Protein AF-A0A8T3LVR5-F1 (afdb_monomer)

Solvent-accessible surface area (backbone atoms only — not comparable to full-atom values): 6423 Å² total; per-residue (Å²): 126,67,68,66,56,54,55,50,51,55,50,54,50,52,53,52,49,53,55,49,52,54,50,49,55,50,52,51,52,52,50,52,52,53,50,51,52,50,52,47,64,71,28,69,69,41,50,52,53,51,46,33,70,76,63,69,46,54,58,98,91,52,88,69,86,81,84,60,94,84,71,73,69,78,74,58,76,80,71,72,69,70,68,78,79,68,60,69,67,56,54,54,46,44,67,73,55,54,79,70,75,73,134

Secondary structure (DSSP, 8-state):
-HHHHHHHHHHHHHHHHHHHHHHHHHHHHHHHHHHHHHHHHTSHHHHHHHHHHHH----TT-------TT--PPPPGGGS--PPPP-HHHHHHHHHHGGG---

Mean predicted aligned error: 17.77 Å

pLDDT: mean 79.52, std 14.21, range [47.28, 98.38]

Sequence (103 aa):
VQFGRQVYANWEIGQSAAAIEAQIARVESENAQLRQELSYLQSDAYISAEARRLANLGAPGEQVLIIPPGAEEPLPEELVIVEPPKPFLEQWVDLFFESSSTP

Foldseek 3Di:
DPPVVVVVVVVVVVVVVVVVVVVVVVVVVVVVVVVVVVVVCPDPVVVVVVCCVPPVDDDVVDDRDDDDPPNPDPDPPVVVPPDPPDPPVVVVCCVPPVVPPDD

Radius of gyration: 35.83 Å; Cα contacts (8 Å, |Δi|>4): 18; chains: 1; bounding box: 86×47×83 Å

Structure (mmCIF, N/CA/C/O backbone):
data_AF-A0A8T3LVR5-F1
#
_entry.id   AF-A0A8T3LVR5-F1
#
loop_
_atom_site.group_PDB
_atom_site.id
_atom_site.type_symbol
_atom_site.label_atom_id
_atom_site.label_alt_id
_atom_site.label_comp_id
_atom_site.label_asym_id
_atom_site.label_entity_id
_atom_site.label_seq_id
_atom_site.pdbx_PDB_ins_code
_atom_site.Cartn_x
_atom_site.Cartn_y
_atom_site.Cartn_z
_atom_site.occupancy
_atom_site.B_iso_or_equiv
_atom_site.auth_seq_id
_atom_site.auth_comp_id
_atom_site.auth_asym_id
_atom_site.auth_atom_id
_atom_site.pdbx_PDB_model_num
ATOM 1 N N . VAL A 1 1 ? 36.455 -4.948 -40.392 1.00 61.44 1 VAL A N 1
ATOM 2 C CA . VAL A 1 1 ? 36.215 -5.361 -38.981 1.00 61.44 1 VAL A CA 1
ATOM 3 C C . VAL A 1 1 ? 35.547 -4.290 -38.099 1.00 61.44 1 VAL A C 1
ATOM 5 O O . VAL A 1 1 ? 35.147 -4.619 -36.993 1.00 61.44 1 VAL A O 1
ATOM 8 N N . GLN A 1 2 ? 35.387 -3.027 -38.534 1.00 64.12 2 GLN A N 1
ATOM 9 C CA . GLN A 1 2 ? 34.831 -1.969 -37.664 1.00 64.12 2 GLN A CA 1
AT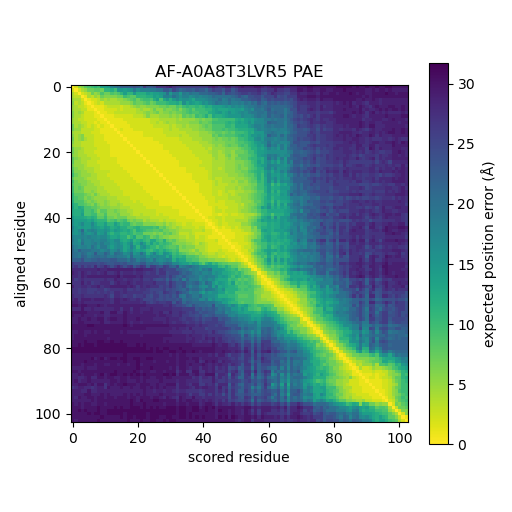OM 10 C C . GLN A 1 2 ? 33.298 -1.992 -37.496 1.00 64.12 2 GLN A C 1
ATOM 12 O O . GLN A 1 2 ? 32.814 -1.698 -36.410 1.00 64.12 2 GLN A O 1
ATOM 17 N N . PHE A 1 3 ? 32.541 -2.416 -38.514 1.00 69.00 3 PHE A N 1
ATOM 18 C CA . PHE A 1 3 ? 31.070 -2.420 -38.470 1.00 69.00 3 PHE A CA 1
ATOM 19 C C . PHE A 1 3 ? 30.469 -3.347 -37.398 1.00 69.00 3 PHE A C 1
ATOM 21 O O . PHE A 1 3 ? 29.528 -2.956 -36.717 1.00 69.00 3 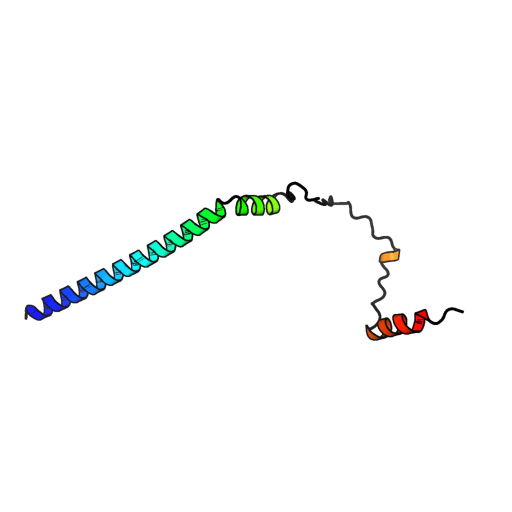PHE A O 1
ATOM 28 N N . GLY A 1 4 ? 31.041 -4.539 -37.181 1.00 75.00 4 GLY A N 1
ATOM 29 C CA . GLY A 1 4 ? 30.527 -5.482 -36.176 1.00 75.00 4 GLY A CA 1
ATOM 30 C C . GLY A 1 4 ? 30.631 -4.970 -34.734 1.00 75.00 4 GLY A C 1
ATOM 31 O O . GLY A 1 4 ? 29.743 -5.225 -33.927 1.00 75.00 4 GLY A O 1
ATOM 32 N N . ARG A 1 5 ? 31.670 -4.181 -34.419 1.00 79.25 5 ARG A N 1
ATOM 33 C CA . ARG A 1 5 ? 31.842 -3.579 -33.084 1.00 79.25 5 ARG A CA 1
ATOM 34 C C . ARG A 1 5 ? 30.833 -2.467 -32.812 1.00 79.25 5 ARG A C 1
ATOM 36 O O . ARG A 1 5 ? 30.352 -2.358 -31.694 1.00 79.25 5 ARG A O 1
ATOM 43 N N . GLN A 1 6 ? 30.490 -1.681 -33.833 1.00 81.69 6 GLN A N 1
ATOM 44 C CA . GLN A 1 6 ? 29.506 -0.605 -33.703 1.00 81.69 6 GLN A CA 1
ATOM 45 C C . GLN A 1 6 ? 28.094 -1.150 -33.449 1.00 81.69 6 GLN A C 1
ATOM 47 O O . GLN A 1 6 ? 27.364 -0.617 -32.620 1.00 81.69 6 GLN A O 1
ATOM 52 N N . VAL A 1 7 ? 27.720 -2.233 -34.139 1.00 83.94 7 VAL A N 1
ATOM 53 C CA . VAL A 1 7 ? 26.420 -2.894 -33.939 1.00 83.94 7 VAL A CA 1
ATOM 54 C C . VAL A 1 7 ? 26.323 -3.492 -32.535 1.00 83.94 7 VAL A C 1
ATOM 56 O O . VAL A 1 7 ? 25.306 -3.310 -31.870 1.00 83.94 7 VAL A O 1
ATOM 59 N N . TYR A 1 8 ? 27.389 -4.146 -32.063 1.00 86.31 8 TYR A N 1
ATOM 60 C CA . TYR A 1 8 ? 27.437 -4.702 -30.710 1.00 86.31 8 TYR A CA 1
ATOM 61 C C . TYR A 1 8 ? 27.335 -3.614 -29.631 1.00 86.31 8 TYR A C 1
ATOM 63 O O . TYR A 1 8 ? 26.524 -3.739 -28.719 1.00 86.31 8 TYR A O 1
ATOM 71 N N . ALA A 1 9 ? 28.080 -2.513 -29.779 1.00 88.94 9 ALA A N 1
ATOM 72 C CA . ALA A 1 9 ? 28.024 -1.389 -28.845 1.00 88.94 9 ALA A CA 1
ATOM 73 C C . ALA A 1 9 ? 26.618 -0.772 -28.762 1.00 88.94 9 ALA A C 1
ATOM 75 O O . ALA A 1 9 ? 26.113 -0.525 -27.672 1.00 88.94 9 ALA A O 1
ATOM 76 N N . ASN A 1 10 ? 25.945 -0.577 -29.901 1.00 90.38 10 ASN A N 1
ATOM 77 C CA . ASN A 1 10 ? 24.572 -0.069 -29.907 1.00 90.38 10 ASN A CA 1
ATOM 78 C C 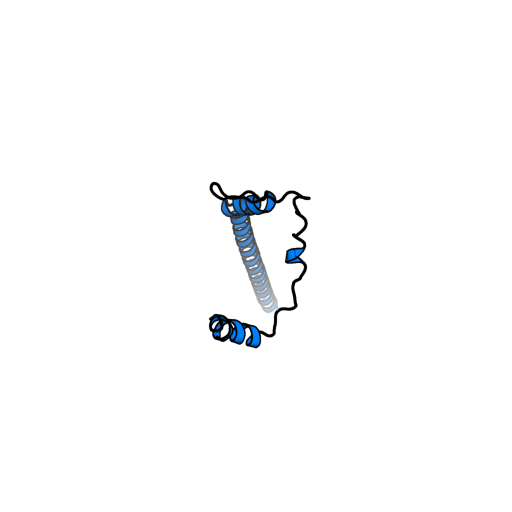. ASN A 1 10 ? 23.586 -1.033 -29.226 1.00 90.38 10 ASN A C 1
ATOM 80 O O . ASN A 1 10 ? 22.683 -0.583 -28.523 1.00 90.38 10 ASN A O 1
ATOM 84 N N . TRP A 1 11 ? 23.749 -2.345 -29.420 1.00 93.19 11 TRP A N 1
ATOM 85 C CA . TRP A 1 11 ? 22.912 -3.348 -28.758 1.00 93.19 11 TRP A CA 1
ATOM 86 C C . TRP A 1 11 ? 23.105 -3.347 -27.236 1.00 93.19 11 TRP A C 1
ATOM 88 O O . TRP A 1 11 ? 22.125 -3.354 -26.494 1.00 93.19 11 TRP A O 1
ATOM 98 N N . GLU A 1 12 ? 24.351 -3.271 -26.768 1.00 94.31 12 GLU A N 1
ATOM 99 C CA . GLU A 1 12 ? 24.691 -3.225 -25.341 1.00 94.31 12 GLU A CA 1
ATOM 100 C C . GLU A 1 12 ? 24.168 -1.951 -24.657 1.00 94.31 12 GLU A C 1
ATOM 102 O O . GLU A 1 12 ? 23.630 -2.007 -23.548 1.00 94.31 12 GLU A O 1
ATOM 107 N N . ILE A 1 13 ? 24.241 -0.807 -25.346 1.00 94.69 13 ILE A N 1
ATOM 108 C CA . ILE A 1 13 ? 23.645 0.453 -24.881 1.00 94.69 13 ILE A CA 1
ATOM 109 C C . ILE A 1 13 ? 22.122 0.320 -24.772 1.00 94.69 13 ILE A C 1
ATOM 111 O O . ILE A 1 13 ? 21.552 0.717 -23.758 1.00 94.69 13 ILE A O 1
ATOM 115 N N . GLY A 1 14 ? 21.463 -0.269 -25.775 1.00 95.12 14 GLY A N 1
ATOM 116 C CA . GLY A 1 14 ? 20.015 -0.494 -25.750 1.00 95.12 14 GLY A CA 1
ATOM 117 C C . GLY A 1 14 ? 19.575 -1.404 -24.601 1.00 95.12 14 GLY A C 1
ATOM 118 O O . GLY A 1 14 ? 18.615 -1.091 -23.901 1.00 95.12 14 GLY A O 1
ATOM 119 N N . GLN A 1 15 ? 20.314 -2.488 -24.354 1.00 97.06 15 GLN A N 1
ATOM 120 C CA . GLN A 1 15 ? 20.080 -3.376 -23.209 1.00 97.06 15 GLN A CA 1
ATOM 121 C C . GLN A 1 15 ? 20.244 -2.643 -21.875 1.00 97.06 15 GLN A C 1
ATOM 123 O O . GLN A 1 15 ? 19.414 -2.781 -20.978 1.00 97.06 15 GLN A O 1
ATOM 128 N N . SER A 1 16 ? 21.290 -1.825 -21.754 1.00 96.06 16 SER A N 1
ATOM 129 C CA . SER A 1 16 ? 21.547 -1.040 -20.545 1.00 96.06 16 SER A CA 1
ATOM 130 C C . SER A 1 16 ? 20.446 -0.009 -20.293 1.00 96.06 16 SER A C 1
ATOM 132 O O . SER A 1 16 ? 19.984 0.123 -19.162 1.00 96.06 16 SER A O 1
ATOM 134 N N . ALA A 1 17 ? 19.979 0.679 -21.339 1.00 97.12 17 ALA A N 1
ATOM 135 C CA . ALA A 1 17 ? 18.865 1.617 -21.248 1.00 97.12 17 ALA A CA 1
ATOM 136 C C . ALA A 1 17 ? 17.579 0.915 -20.786 1.00 97.12 17 ALA A C 1
ATOM 138 O O . ALA A 1 17 ? 16.978 1.341 -19.803 1.00 97.12 17 ALA A O 1
ATOM 139 N N . ALA A 1 18 ? 17.229 -0.219 -21.400 1.00 97.88 18 ALA A N 1
ATOM 140 C CA . ALA A 1 18 ? 16.061 -1.006 -21.006 1.00 97.88 18 ALA A CA 1
ATOM 141 C C . ALA A 1 18 ? 16.149 -1.496 -19.547 1.00 97.88 18 ALA A C 1
ATOM 143 O O . ALA A 1 18 ? 15.162 -1.471 -18.811 1.00 97.88 18 ALA A O 1
ATOM 144 N N . ALA A 1 19 ? 17.337 -1.908 -19.095 1.00 98.00 19 ALA A N 1
ATOM 145 C CA . ALA A 1 19 ? 17.554 -2.332 -17.714 1.00 98.00 19 ALA A CA 1
ATOM 146 C C . ALA A 1 19 ? 17.420 -1.176 -16.710 1.00 98.00 19 ALA A C 1
ATOM 148 O O . ALA A 1 19 ? 16.932 -1.384 -15.596 1.00 98.00 19 ALA A O 1
ATOM 149 N N . ILE A 1 20 ? 17.855 0.032 -17.075 1.00 98.12 20 ILE A N 1
ATOM 150 C CA . ILE A 1 20 ? 17.700 1.238 -16.250 1.00 98.12 20 ILE A CA 1
ATOM 151 C C . ILE A 1 20 ? 16.226 1.651 -16.192 1.00 98.12 20 ILE A C 1
ATOM 153 O O . ILE A 1 20 ? 15.711 1.896 -15.105 1.00 98.12 20 ILE A O 1
ATOM 157 N N . GLU A 1 21 ? 15.523 1.660 -17.323 1.00 98.25 21 GLU A N 1
ATOM 158 C CA . GLU A 1 21 ? 14.088 1.968 -17.387 1.00 98.25 21 GLU A CA 1
ATOM 159 C C . GLU A 1 21 ? 13.261 1.001 -16.531 1.00 98.25 21 GLU A C 1
ATOM 161 O O . GLU A 1 21 ? 12.409 1.431 -15.753 1.00 98.25 21 GLU A O 1
ATOM 166 N N . ALA A 1 22 ? 13.564 -0.299 -16.588 1.00 98.19 22 ALA A N 1
ATOM 167 C CA . ALA A 1 22 ? 12.912 -1.297 -15.745 1.00 98.19 22 ALA A CA 1
ATOM 168 C C . ALA A 1 22 ? 13.164 -1.056 -14.244 1.00 98.19 22 ALA A C 1
ATOM 170 O O . ALA A 1 22 ? 12.264 -1.240 -13.421 1.00 98.19 22 ALA A O 1
ATOM 171 N N . GLN A 1 23 ? 14.373 -0.624 -13.873 1.00 97.81 23 GLN A N 1
ATOM 172 C CA . GLN A 1 23 ? 14.692 -0.267 -12.488 1.00 97.81 23 GLN A CA 1
ATOM 173 C C . GLN A 1 23 ? 13.938 0.983 -12.030 1.00 97.81 23 GLN A C 1
ATOM 175 O O . GLN A 1 23 ? 13.419 0.984 -10.915 1.00 97.81 23 GLN A O 1
ATOM 180 N N . ILE A 1 24 ? 13.837 2.009 -12.880 1.00 98.19 24 ILE A N 1
ATOM 181 C CA . ILE A 1 24 ? 13.057 3.222 -12.596 1.00 98.19 24 ILE A CA 1
ATOM 182 C C . ILE A 1 24 ? 11.599 2.845 -12.341 1.00 98.19 24 ILE A C 1
ATOM 184 O O . ILE A 1 24 ? 11.073 3.160 -11.277 1.00 98.19 24 ILE A O 1
ATOM 188 N N . ALA A 1 25 ? 10.982 2.084 -13.248 1.00 98.38 25 ALA A N 1
ATOM 189 C CA . ALA A 1 25 ? 9.590 1.663 -13.112 1.00 98.38 25 ALA A CA 1
ATOM 190 C C . ALA A 1 25 ? 9.342 0.867 -11.819 1.00 98.38 25 ALA A C 1
ATOM 192 O O . ALA A 1 25 ? 8.329 1.064 -11.143 1.00 98.38 25 ALA A O 1
ATOM 193 N N . ARG A 1 26 ? 10.283 -0.007 -11.431 1.00 98.38 26 ARG A N 1
ATOM 194 C CA . ARG A 1 26 ? 10.201 -0.747 -10.165 1.00 98.38 26 ARG A CA 1
ATOM 195 C C . ARG A 1 26 ? 10.231 0.194 -8.961 1.00 98.38 26 ARG A C 1
ATOM 197 O O . ARG A 1 26 ? 9.360 0.103 -8.101 1.00 98.38 26 ARG A O 1
ATOM 204 N N . VAL A 1 27 ? 11.207 1.100 -8.910 1.00 98.06 27 VAL A N 1
ATOM 205 C CA . VAL A 1 27 ? 11.370 2.040 -7.790 1.00 98.06 27 VAL A CA 1
ATOM 206 C C . VAL A 1 27 ? 10.183 2.997 -7.691 1.00 98.06 27 VAL A C 1
ATOM 208 O O . VAL A 1 27 ? 9.727 3.292 -6.590 1.00 98.06 27 VAL A O 1
ATOM 211 N N . GLU A 1 28 ? 9.639 3.461 -8.813 1.00 98.31 28 GLU A N 1
ATOM 212 C CA . GLU A 1 28 ? 8.442 4.307 -8.830 1.00 98.31 28 GLU A CA 1
ATOM 213 C C . GLU A 1 28 ? 7.211 3.569 -8.297 1.00 98.31 28 GLU A C 1
ATOM 215 O O . GLU A 1 28 ? 6.469 4.126 -7.485 1.00 98.31 28 GLU A O 1
ATOM 220 N N . SER A 1 29 ? 7.024 2.302 -8.684 1.00 98.25 29 SER A N 1
ATOM 221 C CA . SER A 1 29 ? 5.964 1.446 -8.140 1.00 98.25 29 SER A CA 1
ATOM 222 C C . SER A 1 29 ? 6.108 1.258 -6.628 1.00 98.25 29 SER A C 1
ATOM 224 O O . SER A 1 29 ? 5.135 1.420 -5.892 1.00 98.25 29 SER A O 1
ATOM 226 N N . GLU A 1 30 ? 7.311 0.938 -6.149 1.00 98.00 30 GLU A N 1
ATOM 227 C CA . GLU A 1 30 ? 7.597 0.811 -4.714 1.00 98.00 30 GLU A CA 1
ATOM 228 C C . GLU A 1 30 ? 7.318 2.131 -3.979 1.00 98.00 30 GLU A C 1
ATOM 230 O O . GLU A 1 30 ? 6.666 2.144 -2.936 1.00 98.00 30 GLU A O 1
ATOM 235 N N . ASN A 1 31 ? 7.731 3.266 -4.548 1.00 97.94 31 ASN A N 1
ATOM 236 C CA . ASN A 1 31 ? 7.487 4.578 -3.958 1.00 97.94 31 ASN A CA 1
ATOM 237 C C . ASN A 1 31 ? 5.988 4.900 -3.869 1.00 97.94 31 ASN A C 1
ATOM 239 O O . ASN A 1 31 ? 5.532 5.423 -2.853 1.00 97.94 31 ASN A O 1
ATOM 243 N N . ALA A 1 32 ? 5.215 4.575 -4.908 1.00 97.94 32 ALA A N 1
ATOM 244 C CA . ALA A 1 32 ? 3.770 4.773 -4.919 1.00 97.94 32 ALA A CA 1
ATOM 245 C C . ALA A 1 32 ? 3.072 3.936 -3.836 1.00 97.94 32 ALA A C 1
ATOM 247 O O . ALA A 1 32 ? 2.233 4.467 -3.107 1.00 97.94 32 ALA A O 1
ATOM 248 N N . GLN A 1 33 ? 3.464 2.668 -3.676 1.00 97.38 33 GLN A N 1
ATOM 249 C CA . GLN A 1 33 ? 2.942 1.789 -2.624 1.00 97.38 33 GLN A CA 1
ATOM 250 C C . GLN A 1 33 ? 3.265 2.330 -1.227 1.00 97.38 33 GLN A C 1
ATOM 252 O O . GLN A 1 33 ? 2.366 2.471 -0.399 1.00 97.38 33 GLN A O 1
ATOM 257 N N . LEU A 1 34 ? 4.517 2.730 -0.989 1.00 97.56 34 LEU A N 1
ATOM 258 C CA . LEU A 1 34 ? 4.940 3.297 0.295 1.00 97.56 34 LEU A CA 1
ATOM 259 C C . LEU A 1 34 ? 4.200 4.598 0.628 1.00 97.56 34 LEU A C 1
ATOM 261 O O . LEU A 1 34 ? 3.827 4.829 1.776 1.00 97.56 34 LEU A O 1
ATOM 265 N N . ARG A 1 35 ? 3.946 5.455 -0.366 1.00 97.19 35 ARG A N 1
ATOM 266 C CA . ARG A 1 35 ? 3.144 6.673 -0.171 1.00 97.19 35 ARG A CA 1
ATOM 267 C C . ARG A 1 35 ? 1.701 6.354 0.190 1.00 97.19 35 ARG A C 1
ATOM 269 O O . ARG A 1 35 ? 1.134 7.034 1.042 1.00 97.19 35 ARG A O 1
ATOM 276 N N . GLN A 1 36 ? 1.111 5.342 -0.440 1.00 95.81 36 GLN A N 1
ATOM 277 C CA . GLN A 1 36 ? -0.242 4.906 -0.119 1.00 95.81 36 GLN A CA 1
ATOM 278 C C . GLN A 1 36 ? -0.319 4.370 1.315 1.00 95.81 36 GLN A C 1
ATOM 280 O O . GLN A 1 36 ? -1.212 4.765 2.063 1.00 95.81 36 GLN A O 1
ATOM 285 N N . GLU A 1 37 ? 0.641 3.546 1.730 1.00 93.69 37 GLU A N 1
ATOM 286 C CA . GLU A 1 37 ? 0.720 3.041 3.102 1.00 93.69 37 GLU A CA 1
ATOM 287 C C . GLU A 1 37 ? 0.890 4.181 4.113 1.00 93.69 37 GLU A C 1
ATOM 289 O O . GLU A 1 37 ? 0.122 4.275 5.069 1.00 93.69 37 GLU A O 1
ATOM 294 N N . LEU A 1 38 ? 1.807 5.119 3.858 1.00 94.38 38 LEU A N 1
ATOM 295 C CA . LEU A 1 38 ? 1.971 6.309 4.695 1.00 94.38 38 LEU A CA 1
ATOM 296 C C . LEU A 1 38 ? 0.681 7.124 4.797 1.00 94.38 38 LEU A C 1
ATOM 298 O O . LEU A 1 38 ? 0.323 7.553 5.891 1.00 94.38 38 LEU A O 1
ATOM 302 N N . SER A 1 39 ? -0.039 7.310 3.688 1.00 94.25 39 SER A N 1
ATOM 303 C CA . SER A 1 39 ? -1.309 8.042 3.697 1.00 94.25 39 SER A CA 1
ATOM 304 C C . SER A 1 39 ? -2.370 7.354 4.558 1.00 94.25 39 SER A C 1
ATOM 306 O O . SER A 1 39 ? -3.118 8.023 5.267 1.00 94.25 39 SER A O 1
ATOM 308 N N . TYR A 1 40 ? -2.403 6.019 4.552 1.00 91.25 40 TYR A N 1
ATOM 309 C CA . TYR A 1 40 ? -3.297 5.243 5.402 1.00 91.25 40 TYR A CA 1
ATOM 310 C C . TYR A 1 40 ? -2.908 5.369 6.877 1.00 91.25 40 TYR A C 1
ATOM 312 O O . TYR A 1 40 ? -3.767 5.661 7.706 1.00 91.25 40 TYR A O 1
ATOM 320 N N . LEU A 1 41 ? -1.624 5.230 7.210 1.00 88.38 41 LEU A N 1
ATOM 321 C CA . LEU A 1 41 ? -1.135 5.356 8.588 1.00 88.38 41 LEU A CA 1
ATOM 322 C C . LEU A 1 41 ? -1.338 6.766 9.165 1.00 88.38 41 LEU A C 1
ATOM 324 O O . LEU A 1 41 ? -1.515 6.924 10.369 1.00 88.38 41 LEU A O 1
ATOM 328 N N . GLN A 1 42 ? -1.331 7.792 8.314 1.00 87.25 42 GLN A N 1
ATOM 329 C CA . GLN A 1 42 ? -1.627 9.175 8.696 1.00 87.25 42 GLN A CA 1
ATOM 330 C C . GLN A 1 42 ? -3.127 9.485 8.749 1.00 87.25 42 GLN A C 1
ATOM 332 O O . GLN A 1 42 ? -3.505 10.568 9.191 1.00 87.25 42 GLN A O 1
ATOM 337 N N . SER A 1 43 ? -3.983 8.576 8.283 1.00 89.25 43 SER A N 1
ATOM 338 C CA . SER A 1 43 ? -5.423 8.805 8.247 1.00 89.25 43 SER A CA 1
ATOM 339 C C . SER A 1 43 ? -6.058 8.709 9.634 1.00 89.25 43 SER A C 1
ATOM 341 O O . SER A 1 43 ? -5.662 7.898 10.476 1.00 89.25 43 SER A O 1
ATOM 343 N N . ASP A 1 44 ? -7.135 9.467 9.833 1.00 82.88 44 ASP A N 1
ATOM 344 C CA . ASP A 1 44 ? -7.949 9.421 11.054 1.00 82.88 44 ASP A CA 1
ATOM 345 C C . ASP A 1 44 ? -8.519 8.016 11.329 1.00 82.88 44 ASP A C 1
ATOM 347 O O . ASP A 1 44 ? -8.726 7.622 12.481 1.00 82.88 44 ASP A O 1
ATOM 351 N N . ALA A 1 45 ? -8.744 7.225 10.274 1.00 82.19 45 ALA A N 1
ATOM 352 C CA . ALA A 1 45 ? -9.197 5.842 10.385 1.00 82.19 45 ALA A CA 1
ATOM 353 C C . ALA A 1 45 ? -8.158 4.960 11.095 1.00 82.19 45 ALA A C 1
ATOM 355 O O . ALA A 1 45 ? -8.514 4.196 11.992 1.00 82.19 45 ALA A O 1
ATOM 356 N N . TYR A 1 46 ? -6.875 5.100 10.751 1.00 83.94 46 TYR A N 1
ATOM 357 C CA . TYR A 1 46 ? -5.805 4.368 11.425 1.00 83.94 46 TYR A CA 1
ATOM 358 C C . TYR A 1 46 ? -5.584 4.877 12.854 1.00 83.94 46 TYR A C 1
ATOM 360 O O . TYR A 1 46 ? -5.504 4.078 13.785 1.00 83.94 46 TYR A O 1
ATOM 368 N N . ILE A 1 47 ? -5.571 6.200 13.053 1.00 82.25 47 ILE A N 1
ATOM 369 C CA . ILE A 1 47 ? -5.406 6.817 14.380 1.00 82.25 47 ILE A CA 1
ATOM 370 C C . ILE A 1 47 ? -6.505 6.349 15.344 1.00 82.25 47 ILE A C 1
ATOM 372 O O . ILE A 1 47 ? -6.220 5.980 16.482 1.00 82.25 47 ILE A O 1
ATOM 376 N N . SER A 1 48 ? -7.762 6.322 14.896 1.00 77.44 48 SER A N 1
ATOM 377 C CA . SER A 1 48 ? -8.885 5.862 15.719 1.00 77.44 48 SER A CA 1
ATOM 378 C C . SER A 1 48 ? -8.849 4.356 15.993 1.00 77.44 48 SER A C 1
ATOM 380 O O . SER A 1 48 ? -9.142 3.942 17.115 1.00 77.44 48 SER A O 1
ATOM 382 N N . ALA A 1 49 ? -8.452 3.535 15.016 1.00 79.12 49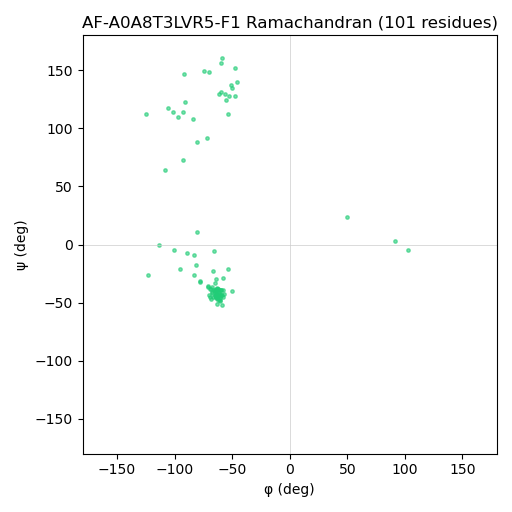 ALA A N 1
ATOM 383 C CA . ALA A 1 49 ? -8.274 2.098 15.207 1.00 79.12 49 ALA A CA 1
ATOM 384 C C . ALA A 1 49 ? -7.169 1.789 16.233 1.00 79.12 49 ALA A C 1
ATOM 386 O O . ALA A 1 49 ? -7.386 0.991 17.149 1.00 79.12 49 ALA A O 1
ATOM 387 N N . GLU A 1 50 ? -6.019 2.459 16.134 1.00 77.38 50 GLU A N 1
ATOM 388 C CA . GLU A 1 50 ? -4.908 2.252 17.066 1.00 77.38 50 GLU A CA 1
ATOM 389 C C . GLU A 1 50 ? -5.224 2.817 18.462 1.00 77.38 50 GLU A C 1
ATOM 391 O O . GLU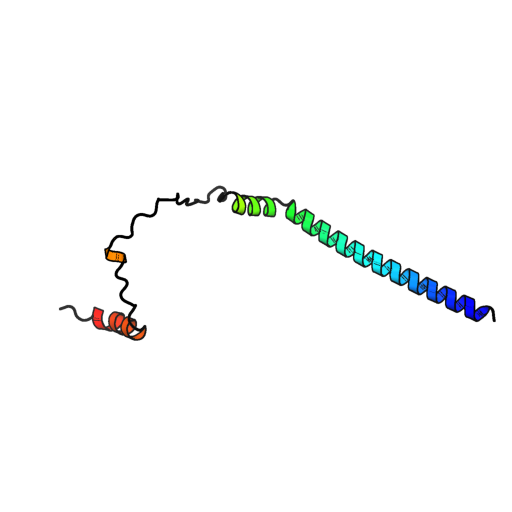 A 1 50 ? -4.896 2.189 19.467 1.00 77.38 50 GLU A O 1
ATOM 396 N N . ALA A 1 51 ? -5.951 3.938 18.560 1.00 72.25 51 ALA A N 1
ATOM 397 C CA . ALA A 1 51 ? -6.430 4.468 19.840 1.00 72.25 51 ALA A CA 1
ATOM 398 C C . ALA A 1 51 ? -7.369 3.487 20.569 1.00 72.25 51 ALA A C 1
ATOM 400 O O . ALA A 1 51 ? -7.228 3.282 21.776 1.00 72.25 51 ALA A O 1
ATOM 401 N N . ARG A 1 52 ? -8.286 2.827 19.845 1.00 68.81 52 ARG A N 1
ATOM 402 C CA . ARG A 1 52 ? -9.167 1.781 20.404 1.00 68.81 52 ARG A CA 1
ATOM 403 C C . ARG A 1 52 ? -8.367 0.589 20.921 1.00 68.81 52 ARG A C 1
ATOM 405 O O . ARG A 1 52 ? -8.623 0.110 22.023 1.00 68.81 52 ARG A O 1
ATOM 412 N N . ARG A 1 53 ? -7.379 0.141 20.139 1.00 67.88 53 ARG A N 1
ATOM 413 C CA . ARG A 1 53 ? -6.497 -0.985 20.474 1.00 67.88 53 ARG A CA 1
ATOM 414 C C . ARG A 1 53 ? -5.640 -0.705 21.709 1.00 67.88 53 ARG A C 1
ATOM 416 O O . ARG A 1 53 ? -5.516 -1.576 22.563 1.00 67.88 53 ARG A O 1
ATOM 423 N N . LEU A 1 54 ? -5.027 0.475 21.793 1.00 66.94 54 LEU A N 1
ATOM 424 C CA . LEU A 1 54 ? -4.077 0.802 22.860 1.00 66.94 54 LEU A CA 1
ATOM 425 C C . LEU A 1 54 ? -4.752 1.156 24.181 1.00 66.94 54 LEU A C 1
ATOM 427 O O . LEU A 1 54 ? -4.171 0.924 25.237 1.00 66.94 54 LEU A O 1
ATOM 431 N N . ALA A 1 55 ? -5.945 1.741 24.133 1.00 60.72 55 ALA A N 1
ATOM 432 C CA . ALA A 1 55 ? -6.517 2.372 25.311 1.00 60.72 55 ALA A CA 1
ATOM 433 C C . ALA A 1 55 ? -7.776 1.679 25.856 1.00 60.72 55 ALA A C 1
ATOM 435 O O . ALA A 1 55 ? -8.332 2.161 26.839 1.00 60.72 55 ALA A O 1
ATOM 436 N N . ASN A 1 56 ? -8.257 0.585 25.239 1.00 59.44 56 ASN A N 1
ATOM 437 C CA . ASN A 1 56 ? -9.607 0.052 25.500 1.00 59.44 56 ASN A CA 1
ATOM 438 C C . ASN A 1 56 ? -10.687 1.159 25.413 1.00 59.44 56 ASN A C 1
ATOM 440 O O . ASN A 1 56 ? -11.748 1.061 26.025 1.00 59.44 56 ASN A O 1
ATOM 444 N N . LEU A 1 57 ? -10.411 2.251 24.688 1.00 60.41 57 LEU A N 1
ATOM 445 C CA . LEU A 1 57 ? -11.299 3.403 24.594 1.00 60.41 57 LEU A CA 1
ATOM 446 C C . LEU A 1 57 ? -12.332 3.116 23.508 1.00 60.41 57 LEU A C 1
ATOM 448 O O . LEU A 1 57 ? -12.010 3.111 22.320 1.00 60.41 57 LEU A O 1
ATOM 452 N N . GLY A 1 58 ? -13.570 2.865 23.930 1.00 57.66 58 GLY A N 1
ATOM 453 C CA . GLY A 1 58 ? -14.730 2.834 23.045 1.00 57.66 58 GLY A CA 1
ATOM 454 C C . GLY A 1 58 ? -14.922 4.180 22.344 1.00 57.66 58 GLY A C 1
ATOM 455 O O . GLY A 1 58 ? -14.461 5.225 22.813 1.00 57.66 58 GLY A O 1
ATOM 456 N N . ALA A 1 59 ? -15.588 4.163 21.194 1.00 59.00 59 ALA A N 1
ATOM 457 C CA . ALA A 1 59 ? -15.967 5.379 20.483 1.00 59.00 59 ALA A CA 1
ATOM 458 C C . ALA A 1 59 ? -16.860 6.293 21.355 1.00 59.00 59 ALA A C 1
ATOM 460 O O . ALA A 1 59 ? -17.499 5.817 22.296 1.00 59.00 59 ALA A O 1
ATOM 461 N N . PRO A 1 60 ? -16.983 7.598 21.034 1.00 56.59 60 PRO A N 1
ATOM 462 C CA . PRO A 1 60 ? -18.004 8.446 21.642 1.00 56.59 60 PRO A CA 1
ATOM 463 C C . PRO A 1 60 ? -19.395 7.812 21.464 1.00 56.59 60 PRO A C 1
ATOM 465 O O . PRO A 1 60 ? -19.886 7.705 20.342 1.00 56.59 60 PRO A O 1
ATOM 468 N N . GLY A 1 61 ? -20.007 7.368 22.565 1.00 63.00 61 GLY A N 1
ATOM 469 C CA . GLY A 1 61 ? -21.301 6.671 22.569 1.00 63.00 61 GLY A CA 1
ATOM 470 C C . GLY A 1 61 ? -21.238 5.147 22.747 1.00 63.00 61 GLY A C 1
ATOM 471 O O . GLY A 1 61 ? -22.290 4.529 22.884 1.00 63.00 61 GLY A O 1
ATOM 472 N N . GLU A 1 62 ? -20.053 4.535 22.795 1.00 62.44 62 GLU A N 1
ATOM 473 C CA . GLU A 1 62 ? -19.880 3.115 23.133 1.00 62.44 62 GLU A CA 1
ATOM 474 C C . GLU A 1 62 ? -19.638 2.920 24.640 1.00 62.44 62 GLU A C 1
ATOM 476 O O . GLU A 1 62 ? -19.010 3.747 25.303 1.00 62.44 62 GLU A O 1
ATOM 481 N N . GLN A 1 63 ? -20.129 1.806 25.192 1.00 61.34 63 GLN A N 1
ATOM 482 C CA . GLN A 1 6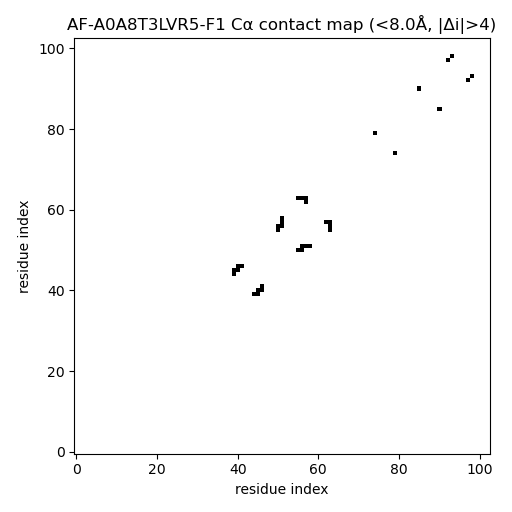3 ? -19.993 1.468 26.610 1.00 61.34 63 GLN A CA 1
ATOM 483 C C . GLN A 1 63 ? -18.871 0.435 26.795 1.00 61.34 63 GLN A C 1
ATOM 485 O O . GLN A 1 63 ? -18.978 -0.696 26.327 1.00 61.34 63 GLN A O 1
ATOM 490 N N . VAL A 1 64 ? -17.783 0.824 27.467 1.00 66.75 64 VAL A N 1
ATOM 491 C CA . VAL A 1 64 ? -16.632 -0.054 27.749 1.00 66.75 64 VAL A CA 1
ATOM 492 C C . VAL A 1 64 ? -16.834 -0.752 29.096 1.00 66.75 64 VAL A C 1
ATOM 494 O O . VAL A 1 64 ? -16.978 -0.081 30.118 1.00 66.75 64 VAL A O 1
ATOM 497 N N 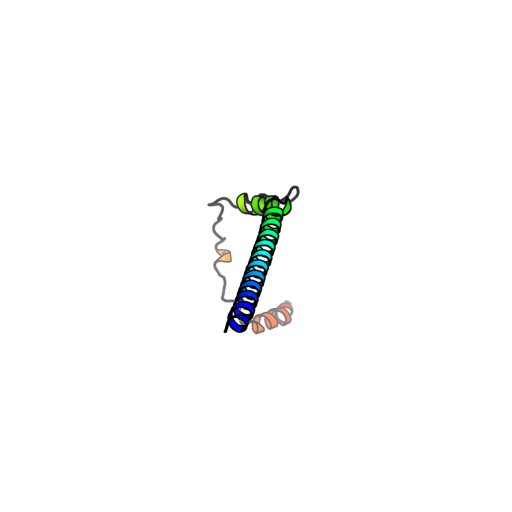. LEU A 1 65 ? -16.813 -2.089 29.115 1.00 69.31 65 LEU A N 1
ATOM 498 C CA . LEU A 1 65 ? -16.828 -2.889 30.344 1.00 69.31 65 LEU A CA 1
ATOM 499 C C . LEU A 1 65 ? -15.387 -3.200 30.779 1.00 69.31 65 LEU A C 1
ATOM 501 O O . LEU A 1 65 ? -14.672 -3.923 30.090 1.00 69.31 65 LEU A O 1
ATOM 505 N N . ILE A 1 66 ? -14.965 -2.665 31.925 1.00 72.31 66 ILE A N 1
ATOM 506 C CA . ILE A 1 66 ? -13.656 -2.945 32.532 1.00 72.31 66 ILE A CA 1
ATOM 507 C C . ILE A 1 66 ? -13.883 -3.860 33.738 1.00 72.31 66 ILE A C 1
ATOM 509 O O . ILE A 1 66 ? -14.548 -3.454 34.688 1.00 72.31 66 ILE A O 1
ATOM 513 N N . ILE A 1 67 ? -13.328 -5.075 33.710 1.00 76.38 67 ILE A N 1
ATOM 514 C CA . ILE A 1 67 ? -13.344 -6.008 34.848 1.00 76.38 67 ILE A CA 1
ATOM 515 C C . ILE A 1 67 ? -12.007 -5.855 35.593 1.00 76.38 67 ILE A C 1
ATOM 517 O O . ILE A 1 67 ? -10.966 -6.205 35.031 1.00 76.38 67 ILE A O 1
ATOM 521 N N . PRO A 1 68 ? -11.983 -5.286 36.812 1.00 73.81 68 PRO A N 1
ATOM 522 C CA . PRO A 1 68 ? -10.747 -5.139 37.570 1.00 73.81 68 PRO A CA 1
ATOM 523 C C . PRO A 1 68 ? -10.230 -6.503 38.065 1.00 73.81 68 PRO A C 1
ATOM 525 O O . PRO A 1 68 ? -11.028 -7.396 38.361 1.00 73.81 68 PRO A O 1
ATOM 528 N N . PRO A 1 69 ? -8.902 -6.681 38.188 1.00 71.62 69 PRO A N 1
ATOM 529 C CA . PRO A 1 69 ? -8.327 -7.916 38.713 1.00 71.62 69 PRO A CA 1
ATOM 530 C C . PRO A 1 69 ? -8.801 -8.144 40.155 1.00 71.62 69 PRO A C 1
ATOM 532 O O . PRO A 1 69 ? -8.713 -7.241 40.988 1.00 71.62 69 PRO A O 1
ATOM 535 N N . GLY A 1 70 ? -9.318 -9.342 40.442 1.00 70.06 70 GLY A N 1
ATOM 536 C CA . GLY A 1 70 ? -9.911 -9.686 41.741 1.00 70.06 70 GLY A CA 1
ATOM 537 C C . GLY A 1 70 ? -11.423 -9.451 41.854 1.00 70.06 70 GLY A C 1
ATOM 538 O O . GLY A 1 70 ? -11.980 -9.694 42.918 1.00 70.06 70 GLY A O 1
ATOM 539 N N . ALA A 1 71 ? -12.097 -9.026 40.777 1.00 66.62 71 ALA A N 1
ATOM 540 C CA . ALA A 1 71 ? -13.564 -9.031 40.678 1.00 66.62 71 ALA A CA 1
ATOM 541 C C . ALA A 1 71 ? -14.149 -10.410 40.311 1.00 66.62 71 ALA A C 1
ATOM 543 O O . ALA A 1 71 ? -15.326 -10.521 39.974 1.00 66.62 71 ALA A O 1
ATOM 544 N N . GLU A 1 72 ? -13.326 -11.456 40.352 1.00 72.12 72 GLU A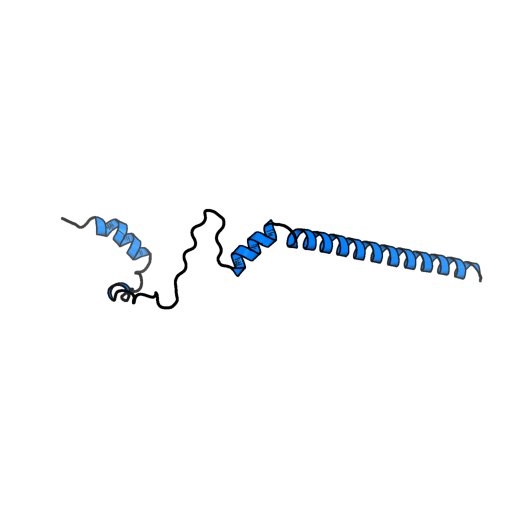 N 1
ATOM 545 C CA . GLU A 1 72 ? -13.763 -12.842 40.231 1.00 72.12 72 GLU A CA 1
ATOM 546 C C . GLU A 1 72 ? -14.483 -13.223 41.526 1.00 72.12 72 GLU A C 1
ATOM 548 O O . GLU A 1 72 ? -13.870 -13.628 42.514 1.00 72.12 72 GLU A 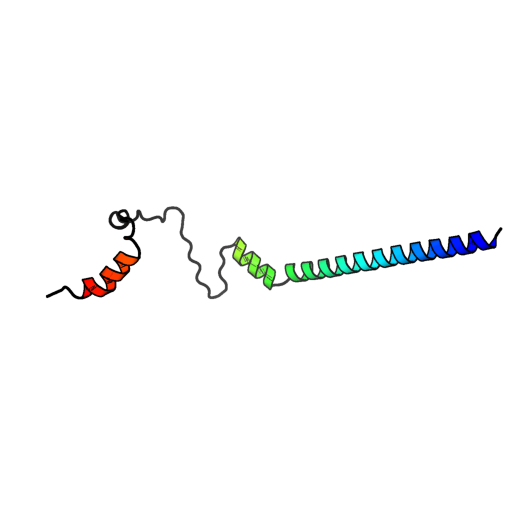O 1
ATOM 553 N N . GLU A 1 73 ? -15.802 -13.040 41.540 1.00 72.81 73 GLU A N 1
ATOM 554 C CA . GLU A 1 73 ? -16.637 -13.676 42.550 1.00 72.81 73 GLU A CA 1
ATOM 555 C C . GLU A 1 73 ? -16.451 -15.194 42.415 1.00 72.81 73 GLU A C 1
ATOM 557 O O . GLU A 1 73 ? -16.494 -15.715 41.291 1.00 72.81 73 GLU A O 1
ATOM 562 N N . PRO A 1 74 ? -16.200 -15.923 43.519 1.00 69.69 74 PRO A N 1
ATOM 563 C CA . PRO A 1 74 ? -16.177 -17.372 43.458 1.00 69.69 74 PRO A CA 1
ATOM 564 C C . PRO A 1 74 ? -17.515 -17.824 42.883 1.00 69.69 74 PRO A C 1
ATOM 566 O O . PRO A 1 74 ? -18.573 -17.439 43.385 1.00 69.69 74 PRO A O 1
ATOM 569 N N . LEU A 1 75 ? -17.451 -18.601 41.798 1.00 68.12 75 LEU A N 1
ATOM 570 C CA . LEU A 1 75 ? -18.632 -19.213 41.203 1.00 68.12 75 LEU A CA 1
ATOM 571 C C . LEU A 1 75 ? -19.435 -19.866 42.338 1.00 68.12 75 LEU A C 1
ATOM 573 O O . LEU A 1 75 ? -18.838 -20.618 43.116 1.00 68.12 75 LEU A O 1
ATOM 577 N N . PRO A 1 76 ? -20.742 -19.577 42.477 1.00 72.06 76 PRO A N 1
ATOM 578 C CA . PRO A 1 76 ? -21.565 -20.271 43.454 1.00 72.06 76 PRO A CA 1
ATOM 579 C C . PRO A 1 76 ? -21.374 -21.778 43.270 1.00 72.06 76 PRO A C 1
ATOM 581 O O . PRO A 1 76 ? -21.319 -22.258 42.137 1.00 72.06 76 PRO A O 1
ATOM 584 N N . GLU A 1 77 ? -21.243 -22.517 44.375 1.00 64.19 77 GLU A N 1
ATOM 585 C CA . GLU A 1 77 ? -20.934 -23.960 44.375 1.00 64.19 77 GLU A CA 1
ATOM 586 C C . GLU A 1 77 ? -21.916 -24.778 43.512 1.00 64.19 77 GLU A C 1
ATOM 588 O O . GLU A 1 77 ? -21.582 -25.848 43.008 1.00 64.19 77 GLU A O 1
ATOM 593 N N . GLU A 1 78 ? -23.099 -24.221 43.256 1.00 62.47 78 GLU A N 1
ATOM 594 C CA . GLU A 1 78 ? -24.142 -24.754 42.382 1.00 62.47 78 GLU A CA 1
ATOM 595 C C . GLU A 1 78 ? -23.762 -24.784 40.884 1.00 62.47 78 GLU A C 1
ATOM 597 O O . GLU A 1 78 ? -24.281 -25.609 40.139 1.00 62.47 78 GLU A O 1
ATOM 602 N N . LEU A 1 79 ? -22.808 -23.959 40.432 1.00 58.81 79 LEU A N 1
ATOM 603 C CA . LEU A 1 79 ? -22.287 -23.966 39.053 1.00 58.81 79 LEU A CA 1
ATOM 604 C C . LEU A 1 79 ? -21.093 -24.913 38.851 1.00 58.81 79 LEU A C 1
ATOM 606 O O . LEU A 1 79 ? -20.645 -25.105 37.722 1.00 58.81 79 LEU A O 1
ATOM 610 N N . VAL A 1 80 ? -20.555 -25.499 39.926 1.00 58.81 80 VAL A N 1
ATOM 611 C CA . VAL A 1 80 ? -19.377 -26.385 39.868 1.00 58.81 80 VAL A CA 1
ATOM 612 C C . VAL A 1 80 ? -19.765 -27.808 39.449 1.00 58.81 80 VAL A C 1
ATOM 614 O O . VAL A 1 80 ? -18.926 -28.566 38.962 1.00 58.81 80 VAL A O 1
ATOM 617 N N . ILE A 1 81 ? -21.046 -28.163 39.553 1.00 62.25 81 ILE A N 1
ATOM 618 C CA . ILE A 1 81 ? -21.563 -29.458 39.107 1.00 62.25 81 ILE A CA 1
ATOM 619 C C . ILE A 1 81 ? -22.061 -29.322 37.667 1.00 62.25 81 ILE A C 1
ATOM 621 O O . ILE A 1 81 ? -23.256 -29.326 37.387 1.00 62.25 81 ILE A O 1
ATOM 625 N N . VAL A 1 82 ? -21.127 -29.204 36.726 1.00 61.78 82 VAL A N 1
ATOM 626 C CA . VAL A 1 82 ? -21.444 -29.493 35.326 1.00 61.78 82 VAL A CA 1
ATOM 627 C C . VAL A 1 82 ? -21.380 -31.009 35.183 1.00 61.78 82 VAL A C 1
ATOM 629 O O . VAL A 1 82 ? -20.319 -31.571 34.904 1.00 61.78 82 VAL A O 1
ATOM 632 N N . GLU A 1 83 ? -22.500 -31.694 35.434 1.00 68.94 83 GLU A N 1
ATOM 633 C CA . GLU A 1 83 ? -22.655 -33.061 34.934 1.00 68.94 83 GLU A CA 1
ATOM 634 C C . GLU A 1 83 ? -22.303 -33.048 33.438 1.00 68.94 83 GLU A C 1
ATOM 636 O O . GLU A 1 83 ? -22.702 -32.113 32.730 1.00 68.94 83 GLU A O 1
ATOM 641 N N . PRO A 1 84 ? -21.510 -34.016 32.938 1.00 72.62 84 PRO A N 1
ATOM 642 C CA . PRO A 1 84 ? -21.187 -34.061 31.522 1.00 72.62 84 PRO A CA 1
ATOM 643 C C . PRO A 1 84 ? -22.503 -34.017 30.740 1.00 72.62 84 PRO A C 1
ATOM 645 O O . PRO A 1 84 ? -23.405 -34.802 31.050 1.00 72.62 84 PRO A O 1
ATOM 648 N N . PRO A 1 85 ? -22.650 -33.092 29.770 1.00 74.25 85 PRO A N 1
ATOM 649 C CA . PRO A 1 85 ? -23.907 -32.953 29.060 1.00 74.25 85 PRO A CA 1
ATOM 650 C C . PRO A 1 85 ? -24.257 -34.307 28.449 1.00 74.25 85 PRO A C 1
ATOM 652 O O . PRO A 1 85 ? -23.410 -34.929 27.797 1.00 74.25 85 PRO A O 1
ATOM 655 N N . LYS A 1 86 ? -25.492 -34.769 28.688 1.00 79.19 86 LYS A N 1
ATOM 656 C CA . LYS A 1 86 ? -26.014 -36.013 28.110 1.00 79.19 86 LYS A CA 1
ATOM 657 C C . LYS A 1 86 ? -25.725 -36.048 26.601 1.00 79.19 86 LYS A C 1
ATOM 659 O O . LYS A 1 86 ? -25.657 -34.988 25.972 1.00 79.19 86 LYS A O 1
ATOM 664 N N . PRO A 1 87 ? -25.576 -37.223 25.973 1.00 88.81 87 PRO A N 1
ATOM 665 C CA . PRO A 1 87 ? -25.516 -37.329 24.520 1.00 88.81 87 PRO A CA 1
ATOM 666 C C . PRO A 1 87 ? -26.613 -36.494 23.849 1.00 88.81 87 PRO A C 1
ATOM 668 O O . PRO A 1 87 ? -27.751 -36.466 24.309 1.00 88.81 87 PRO A O 1
ATOM 671 N N . PHE A 1 88 ? -26.277 -35.823 22.746 1.00 83.50 88 PHE A N 1
ATOM 672 C CA . PHE A 1 88 ? -27.158 -34.846 22.095 1.00 83.50 88 PHE A CA 1
ATOM 673 C C . PHE A 1 88 ? -28.578 -35.387 21.853 1.00 83.50 88 PHE A C 1
ATOM 675 O O . PHE A 1 88 ? -29.547 -34.684 22.093 1.00 83.50 88 PHE A O 1
ATOM 682 N N . LEU A 1 89 ? -28.714 -36.658 21.456 1.00 86.25 89 LEU A N 1
ATOM 683 C CA . LEU A 1 89 ? -30.013 -37.302 21.229 1.00 86.25 89 LEU A CA 1
ATOM 684 C C . LEU A 1 89 ? -30.880 -37.415 22.487 1.00 86.25 89 LEU A C 1
ATOM 686 O O . LEU A 1 89 ? -32.087 -37.229 22.392 1.00 86.25 89 LEU A O 1
ATOM 690 N N . GLU A 1 90 ? -30.284 -37.693 23.645 1.00 84.62 90 GLU A N 1
ATOM 691 C CA . GLU A 1 90 ? -31.018 -37.768 24.912 1.00 84.62 90 GLU A CA 1
ATOM 692 C C . GLU A 1 90 ? -31.569 -36.389 25.284 1.00 84.62 90 GLU A C 1
ATOM 694 O O . GLU A 1 90 ? -32.733 -36.275 25.643 1.00 84.62 90 GLU A O 1
ATOM 699 N N . GLN A 1 91 ? -30.798 -35.323 25.042 1.00 84.12 91 GLN A N 1
ATOM 700 C CA . GLN A 1 91 ? -31.272 -33.948 25.238 1.00 84.12 91 GLN A CA 1
ATOM 701 C C . GLN A 1 91 ? -32.495 -33.625 24.359 1.00 84.12 91 GLN A C 1
ATOM 703 O O . GLN A 1 91 ? -33.424 -32.959 24.810 1.00 84.12 91 GLN A O 1
ATOM 708 N N . TRP A 1 92 ? -32.528 -34.106 23.108 1.00 84.75 92 TRP A N 1
ATOM 709 C CA . TRP A 1 92 ? -33.697 -33.944 22.233 1.00 84.75 92 TRP A CA 1
ATOM 710 C C . TRP A 1 92 ? -34.899 -34.759 22.710 1.00 84.75 92 TRP A C 1
ATOM 712 O O . TRP A 1 92 ? -36.026 -34.291 22.609 1.00 84.75 92 TRP A O 1
ATOM 722 N N . VAL A 1 93 ? -34.698 -35.971 23.220 1.00 85.88 93 VAL A N 1
ATOM 723 C CA . VAL A 1 93 ? -35.814 -36.778 23.727 1.00 85.88 93 VAL A CA 1
ATOM 724 C C . VAL A 1 93 ? -36.420 -36.126 24.971 1.00 85.88 93 VAL A C 1
ATOM 726 O O . VAL A 1 93 ? -37.637 -35.953 25.025 1.00 85.88 93 VAL A O 1
ATOM 729 N N . ASP A 1 94 ? -35.592 -35.672 25.909 1.00 85.69 94 ASP A N 1
ATOM 730 C CA . ASP A 1 94 ? -36.045 -35.039 27.151 1.00 85.69 94 ASP A CA 1
ATOM 731 C C . ASP A 1 94 ? -36.866 -33.765 26.859 1.00 85.69 94 ASP A C 1
ATOM 733 O O . ASP A 1 94 ? -37.981 -33.594 27.357 1.00 85.69 94 ASP A O 1
ATOM 737 N N . LEU A 1 95 ? -36.382 -32.904 25.953 1.00 84.06 95 LEU A N 1
ATOM 738 C CA . LEU A 1 95 ? -37.075 -31.667 25.568 1.00 84.06 95 LEU A CA 1
ATOM 739 C C . LEU A 1 95 ? -38.470 -31.914 24.969 1.00 84.06 95 LEU A C 1
ATOM 741 O O . LEU A 1 95 ? -39.406 -31.154 25.239 1.00 84.06 95 LEU A O 1
ATOM 745 N N . PHE A 1 96 ? -38.615 -32.962 24.156 1.00 84.00 96 PHE A N 1
ATOM 746 C CA . PHE A 1 96 ? -39.837 -33.216 23.390 1.00 84.00 96 PHE A CA 1
ATOM 747 C C . PHE A 1 96 ? -40.809 -34.189 24.064 1.00 84.00 96 PHE A C 1
ATOM 749 O O . PHE A 1 96 ? -41.995 -34.164 23.735 1.00 84.00 96 PHE A O 1
ATOM 756 N N . PHE A 1 97 ? -40.346 -35.024 24.996 1.00 81.19 97 PHE A N 1
ATOM 757 C CA . PHE A 1 97 ? -41.165 -36.080 25.596 1.00 81.19 97 PHE A CA 1
ATOM 758 C C . PHE A 1 97 ? -41.263 -36.002 27.125 1.00 81.19 97 PHE A C 1
ATOM 760 O O . PHE A 1 97 ? -42.288 -36.410 27.671 1.00 81.19 97 PHE A O 1
ATOM 767 N N . GLU A 1 98 ? -40.291 -35.419 27.829 1.00 64.94 98 GLU A N 1
ATOM 768 C CA . GLU A 1 98 ? -40.312 -35.318 29.299 1.00 64.94 98 GLU A CA 1
ATOM 769 C C . GLU A 1 98 ? -41.140 -34.113 29.788 1.00 64.94 98 GLU A C 1
ATOM 771 O O . GLU A 1 98 ? -41.805 -34.186 30.819 1.00 64.94 98 GLU A O 1
ATOM 776 N N . SER A 1 99 ? -41.257 -33.061 28.967 1.00 61.00 99 SER A N 1
ATOM 777 C CA . SER A 1 99 ? -42.171 -31.922 29.184 1.00 61.00 99 SER A CA 1
ATOM 778 C C . SER A 1 99 ? -43.668 -32.277 29.111 1.00 61.00 99 SER A C 1
ATOM 780 O O . SER A 1 99 ? -44.516 -31.431 29.394 1.00 61.00 99 SER A O 1
ATOM 782 N N . SER A 1 100 ? -44.007 -33.523 28.754 1.00 60.31 100 SER A N 1
ATOM 783 C CA . SER A 1 100 ? -45.387 -34.020 28.664 1.00 60.31 100 SER A CA 1
ATOM 784 C C . SER A 1 100 ? -45.840 -34.865 29.862 1.00 60.31 100 SER A C 1
ATOM 786 O O . SER A 1 100 ? -47.014 -35.226 29.939 1.00 60.31 100 SER A O 1
ATOM 788 N N . SER A 1 101 ? -44.945 -35.162 30.813 1.00 58.84 101 SER A N 1
ATOM 789 C CA . SER A 1 101 ? -45.246 -36.004 31.976 1.00 58.84 101 SER A CA 1
ATOM 790 C C . SER A 1 101 ? -45.318 -35.196 33.275 1.00 58.84 101 SER A C 1
ATOM 792 O O . SER A 1 101 ? -44.560 -35.436 34.213 1.00 58.84 101 SER A O 1
ATOM 794 N N . THR A 1 102 ? -46.291 -34.290 33.351 1.00 47.28 102 THR A N 1
ATOM 795 C CA . THR A 1 102 ? -46.780 -33.744 34.626 1.00 47.28 102 THR A CA 1
ATOM 796 C C . THR A 1 102 ? -48.294 -33.970 34.694 1.00 47.28 102 THR A C 1
ATOM 798 O O . THR A 1 102 ? -49.005 -33.378 33.879 1.00 47.28 102 THR A O 1
ATOM 801 N N . PRO A 1 103 ? -48.816 -34.835 35.586 1.00 52.84 103 PRO A N 1
ATOM 802 C CA . PRO A 1 103 ? -50.212 -34.766 36.017 1.00 52.84 103 PRO A CA 1
ATOM 803 C C . PRO A 1 103 ? -50.458 -33.593 36.977 1.00 52.84 103 PRO A C 1
ATOM 805 O O . PRO A 1 103 ? -49.534 -33.242 37.746 1.00 52.84 103 PRO A O 1
#